Protein AF-A0A7S0Z830-F1 (afdb_monomer_lite)

pLDDT: mean 90.0, std 8.65, range [51.22, 98.0]

Radius of gyration: 14.49 Å; chains: 1; bounding box: 40×29×32 Å

InterPro domains:
  IPR027450 Alpha-ketoglutarate-dependent dioxygenase AlkB-like [PF13532] (8-99)
  IPR032854 Alkylated DNA repair protein alkB homologue 3 [PTHR31212] (1-102)
  IPR037151 Alpha-ketoglutarate-dependent dioxygenase AlkB-like superfamily [G3DSA:2.60.120.590] (1-111)

Foldseek 3Di:
DPDDDDDDPQDPVNVVVQVVVCVVPVDHDDDDDDDDDDDPVDKFDWDADDDPPDPDFSKDKDFDADDWDKKWKDWPPDDPDGPDIDTHDHGDIDIDHDQQRPPPTHITIMD

Structure (mmCIF, N/CA/C/O backbone):
data_AF-A0A7S0Z830-F1
#
_entry.id   AF-A0A7S0Z830-F1
#
loop_
_atom_site.group_PDB
_atom_site.id
_atom_site.type_symbol
_atom_site.label_atom_id
_atom_site.label_alt_id
_atom_site.label_comp_id
_atom_site.label_asym_id
_atom_site.label_entity_id
_atom_site.label_seq_id
_atom_site.pdbx_PDB_ins_code
_atom_site.Cartn_x
_atom_site.Cartn_y
_atom_site.Cartn_z
_atom_site.occupancy
_atom_site.B_iso_or_equiv
_atom_site.auth_seq_id
_atom_site.auth_comp_id
_atom_site.auth_asym_id
_atom_site.auth_atom_id
_atom_site.pdbx_PDB_model_num
ATOM 1 N N . SER A 1 1 ? 0.025 11.847 -9.127 1.00 51.22 1 SER A N 1
ATOM 2 C CA . SER A 1 1 ? -0.937 12.102 -10.223 1.00 51.22 1 SER A CA 1
ATOM 3 C C . SER A 1 1 ? -2.132 12.834 -9.630 1.00 51.22 1 SER A C 1
ATOM 5 O O . SER A 1 1 ? -2.807 12.253 -8.800 1.00 51.22 1 SER A O 1
ATOM 7 N N . GLY A 1 2 ? -2.360 14.114 -9.953 1.00 58.12 2 GLY A N 1
ATOM 8 C CA . GLY A 1 2 ? -3.425 14.950 -9.357 1.00 58.12 2 GLY A CA 1
ATOM 9 C C . GLY A 1 2 ? -4.827 14.673 -9.913 1.00 58.12 2 GLY A C 1
ATOM 10 O O . GLY A 1 2 ? -5.576 15.603 -10.203 1.00 58.12 2 GLY A O 1
ATOM 11 N N . LYS A 1 3 ? -5.153 13.401 -10.159 1.00 68.50 3 LYS A N 1
ATOM 12 C CA . LYS A 1 3 ? -6.423 12.995 -10.764 1.00 68.50 3 LYS A CA 1
ATOM 13 C C . LYS A 1 3 ? -7.491 12.948 -9.673 1.00 68.50 3 LYS A C 1
ATOM 15 O O . LYS A 1 3 ? -7.443 12.090 -8.801 1.00 68.50 3 LYS A O 1
ATOM 20 N N . ILE A 1 4 ? -8.450 13.867 -9.729 1.00 75.12 4 ILE A N 1
ATOM 21 C CA . ILE A 1 4 ? -9.622 13.840 -8.850 1.00 75.12 4 ILE A CA 1
ATOM 22 C C . ILE A 1 4 ? -10.636 12.887 -9.480 1.00 75.12 4 ILE A C 1
ATOM 24 O O . ILE A 1 4 ? -11.159 13.161 -10.562 1.00 75.12 4 ILE A O 1
ATOM 28 N N . MET A 1 5 ? -10.885 11.757 -8.823 1.00 82.81 5 MET A N 1
ATOM 29 C CA . MET A 1 5 ? -11.928 10.815 -9.224 1.00 82.81 5 MET A CA 1
ATOM 30 C C . MET A 1 5 ? -13.181 11.060 -8.386 1.00 82.81 5 MET A C 1
ATOM 32 O O . MET A 1 5 ? -13.091 11.260 -7.178 1.00 82.81 5 MET A O 1
ATOM 36 N N . GLN A 1 6 ? -14.347 11.061 -9.032 1.00 88.06 6 GLN A N 1
ATOM 37 C CA . GLN A 1 6 ? -15.620 11.092 -8.317 1.00 88.06 6 GLN A CA 1
ATOM 38 C C . GLN A 1 6 ? -15.858 9.710 -7.697 1.00 88.06 6 GLN A C 1
ATOM 40 O O . GLN A 1 6 ? -15.880 8.729 -8.447 1.00 88.06 6 GLN A O 1
ATOM 45 N N . PRO A 1 7 ? -16.009 9.601 -6.365 1.00 88.88 7 PRO A N 1
ATOM 46 C CA . PRO A 1 7 ? -16.271 8.320 -5.734 1.00 88.88 7 PRO A CA 1
ATOM 47 C C . PRO A 1 7 ? -17.639 7.795 -6.174 1.00 88.88 7 PRO A C 1
ATOM 49 O O . PRO A 1 7 ? -18.613 8.542 -6.284 1.00 88.88 7 PRO A O 1
ATOM 52 N N . VAL A 1 8 ? -17.707 6.490 -6.411 1.00 93.69 8 VAL A N 1
ATOM 53 C CA . VAL A 1 8 ? -18.954 5.765 -6.668 1.00 93.69 8 VAL A CA 1
ATOM 54 C C . VAL A 1 8 ? -19.262 4.856 -5.477 1.00 93.69 8 VAL A C 1
ATOM 56 O O . VAL A 1 8 ? -18.341 4.511 -4.733 1.00 93.69 8 VAL A O 1
ATOM 59 N N . PRO A 1 9 ? -20.528 4.448 -5.269 1.00 95.38 9 PRO A N 1
ATOM 60 C CA . PRO A 1 9 ? -20.856 3.476 -4.234 1.00 95.38 9 PRO A CA 1
ATOM 61 C C . PRO A 1 9 ? -20.027 2.194 -4.377 1.00 95.38 9 PRO A C 1
ATOM 63 O O . PRO A 1 9 ? -19.850 1.687 -5.488 1.00 95.38 9 PRO A O 1
ATOM 66 N N . ILE A 1 10 ? -19.552 1.659 -3.249 1.00 95.19 10 ILE A N 1
ATOM 67 C CA . ILE A 1 10 ? -18.851 0.372 -3.206 1.00 95.19 10 ILE A CA 1
ATOM 68 C C . ILE A 1 10 ? -19.773 -0.703 -3.794 1.00 95.19 10 ILE A C 1
ATOM 70 O O . ILE A 1 10 ? -20.909 -0.882 -3.352 1.00 95.19 10 ILE A O 1
ATOM 74 N N . THR A 1 11 ? -19.289 -1.403 -4.820 1.00 96.62 11 THR A N 1
ATOM 75 C CA . THR A 1 11 ? -20.055 -2.469 -5.476 1.00 96.62 11 THR A CA 1
ATOM 76 C C . THR A 1 11 ? -20.161 -3.701 -4.570 1.00 96.62 11 THR A C 1
ATOM 78 O O . THR A 1 11 ? -19.292 -3.897 -3.720 1.00 96.62 11 THR A O 1
ATOM 81 N N . PRO A 1 12 ? -21.156 -4.588 -4.764 1.00 98.00 12 PRO A N 1
ATOM 82 C CA . PRO A 1 12 ? -21.306 -5.783 -3.929 1.00 98.00 12 PRO A CA 1
ATOM 83 C C . PRO A 1 12 ? -20.069 -6.691 -3.887 1.00 98.00 12 PRO A C 1
ATOM 85 O O . PRO A 1 12 ? -19.781 -7.279 -2.853 1.00 98.00 12 PRO A O 1
ATOM 88 N N . VAL A 1 13 ? -19.312 -6.784 -4.988 1.00 96.88 13 VAL A N 1
ATOM 89 C CA . VAL A 1 13 ? -18.091 -7.608 -5.050 1.00 96.88 13 VAL A CA 1
ATOM 90 C C . VAL A 1 13 ? -16.975 -7.000 -4.202 1.00 96.88 13 VAL A C 1
ATOM 92 O O . VAL A 1 13 ? -16.337 -7.707 -3.431 1.00 96.88 13 VAL A O 1
ATOM 95 N N . VAL A 1 14 ? -16.771 -5.683 -4.295 1.00 96.94 14 VAL A N 1
ATOM 96 C CA . VAL A 1 14 ? -15.777 -4.982 -3.466 1.00 96.94 14 VAL A CA 1
ATOM 97 C C . VAL A 1 14 ? -16.197 -5.004 -1.994 1.00 96.94 14 VAL A C 1
ATOM 99 O O . VAL A 1 14 ? -15.349 -5.193 -1.130 1.00 96.94 14 VAL A O 1
ATOM 102 N N . ALA A 1 15 ? -17.497 -4.877 -1.705 1.00 97.75 15 ALA A N 1
ATOM 103 C CA . ALA A 1 15 ? -18.026 -5.001 -0.349 1.00 97.75 15 ALA A CA 1
ATOM 104 C C . ALA A 1 15 ? -17.757 -6.390 0.246 1.00 97.75 15 ALA A C 1
ATOM 106 O O . ALA A 1 15 ? -17.336 -6.471 1.388 1.00 97.75 15 ALA A O 1
ATOM 107 N N . ALA A 1 16 ? -17.917 -7.467 -0.529 1.00 97.81 16 ALA A N 1
ATOM 108 C CA . ALA A 1 16 ? -17.628 -8.817 -0.048 1.00 97.81 16 ALA A CA 1
ATOM 109 C C . ALA A 1 16 ? -16.146 -9.007 0.326 1.00 97.81 16 ALA A C 1
ATOM 111 O O . ALA A 1 16 ? -15.849 -9.619 1.347 1.00 97.81 16 ALA A O 1
ATOM 112 N N . VAL A 1 17 ? -15.222 -8.457 -0.474 1.00 97.69 17 VAL A N 1
ATOM 113 C CA . VAL A 1 17 ? -13.787 -8.470 -0.142 1.00 97.69 17 VAL A CA 1
ATOM 114 C C . VAL A 1 17 ? -13.521 -7.627 1.101 1.00 97.69 17 VAL A C 1
ATOM 116 O O . VAL A 1 17 ? -12.864 -8.103 2.018 1.00 97.69 17 VAL A O 1
ATOM 119 N N . ARG A 1 18 ? -14.068 -6.405 1.160 1.00 97.62 18 ARG A N 1
ATOM 120 C CA . ARG A 1 18 ? -13.957 -5.528 2.330 1.00 97.62 18 ARG A CA 1
ATOM 121 C C . ARG A 1 18 ? -14.404 -6.253 3.596 1.00 97.62 18 ARG A C 1
ATOM 123 O O . ARG A 1 18 ? -13.621 -6.337 4.526 1.00 97.62 18 ARG A O 1
ATOM 130 N N . ASP A 1 19 ? -15.621 -6.786 3.614 1.00 97.75 19 ASP A N 1
ATOM 131 C CA . ASP A 1 19 ? -16.221 -7.394 4.805 1.00 97.75 19 ASP A CA 1
ATOM 132 C C . ASP A 1 19 ? -15.405 -8.608 5.287 1.00 97.75 19 ASP A C 1
ATOM 134 O O . ASP A 1 19 ? -15.219 -8.784 6.489 1.00 97.75 19 ASP A O 1
ATOM 138 N N . ALA A 1 20 ? -14.842 -9.398 4.363 1.00 97.56 20 ALA A N 1
ATOM 139 C CA . ALA A 1 20 ? -13.927 -10.487 4.706 1.00 97.56 20 ALA A CA 1
ATOM 140 C C . ALA A 1 20 ? -12.615 -9.983 5.336 1.00 97.56 20 ALA A C 1
ATOM 142 O O . ALA A 1 20 ? -12.093 -10.604 6.264 1.00 97.56 20 ALA A O 1
ATOM 143 N N . LEU A 1 21 ? -12.086 -8.850 4.861 1.00 97.31 21 LEU A N 1
ATOM 144 C CA . LEU A 1 21 ? -10.928 -8.213 5.484 1.00 97.31 21 LEU A CA 1
ATOM 145 C C . LEU A 1 21 ? -11.282 -7.702 6.880 1.00 97.31 21 LEU A C 1
ATOM 147 O O . LEU A 1 21 ? -10.539 -8.021 7.802 1.00 97.31 21 LEU A O 1
ATOM 151 N N . GLU A 1 22 ? -12.420 -7.017 7.052 1.00 96.69 22 GLU A N 1
ATOM 152 C CA . GLU A 1 22 ? -12.863 -6.521 8.366 1.00 96.69 22 GLU A CA 1
ATOM 153 C C . GLU A 1 22 ? -13.021 -7.662 9.381 1.00 96.69 22 GLU A C 1
ATOM 155 O O . GLU A 1 22 ? -12.591 -7.537 10.526 1.00 96.69 22 GLU A O 1
ATOM 160 N N . GLU A 1 23 ? -13.573 -8.806 8.964 1.00 97.31 23 GLU A N 1
ATOM 161 C CA . GLU A 1 23 ? -13.677 -9.998 9.814 1.00 97.31 23 GLU A CA 1
ATOM 162 C C . GLU A 1 23 ? -12.297 -10.555 10.206 1.00 97.31 23 GLU A C 1
ATOM 164 O O . GLU A 1 23 ? -12.096 -10.979 11.345 1.00 97.31 23 GLU A O 1
ATOM 169 N N . SER A 1 24 ? -11.337 -10.546 9.277 1.00 95.50 24 SER A N 1
ATOM 170 C CA . SER A 1 24 ? -10.005 -11.121 9.495 1.00 95.50 24 SER A CA 1
ATOM 171 C C . SER A 1 24 ? -9.047 -10.223 10.285 1.00 95.50 24 SER A C 1
ATOM 173 O O . SER A 1 24 ? -8.207 -10.736 11.028 1.00 95.50 24 SER A O 1
ATOM 175 N N . THR A 1 25 ? -9.151 -8.901 10.130 1.00 94.12 25 THR A N 1
ATOM 176 C CA . THR A 1 25 ? -8.229 -7.926 10.732 1.00 94.12 25 THR A CA 1
ATOM 177 C C . THR A 1 25 ? -8.831 -7.218 11.940 1.00 94.12 25 THR A C 1
ATOM 179 O O . THR A 1 25 ? -8.085 -6.744 12.794 1.00 94.12 25 THR A O 1
ATOM 182 N N . GLY A 1 26 ? -10.163 -7.143 12.028 1.00 94.31 26 GLY A N 1
ATOM 183 C CA . GLY A 1 26 ? -10.875 -6.298 12.986 1.00 94.31 26 GLY A CA 1
ATOM 184 C C . GLY A 1 26 ? -10.903 -4.812 12.610 1.00 94.31 26 GLY A C 1
ATOM 185 O O . GLY A 1 26 ? -11.485 -4.019 13.350 1.00 94.31 26 GLY A O 1
ATOM 186 N N . GLU A 1 27 ? -10.304 -4.434 11.478 1.00 92.50 27 GLU A N 1
ATOM 187 C CA . GLU A 1 27 ? -10.252 -3.055 10.987 1.00 92.50 27 GLU A CA 1
ATOM 188 C C . GLU A 1 27 ? -11.396 -2.773 10.019 1.00 92.50 27 GLU A C 1
ATOM 190 O O . GLU A 1 27 ? -11.762 -3.622 9.213 1.00 92.50 27 GLU A O 1
ATOM 195 N N . ARG A 1 28 ? -11.945 -1.558 10.063 1.00 92.62 28 ARG A N 1
ATOM 196 C CA . ARG A 1 28 ? -13.023 -1.131 9.162 1.00 92.62 28 ARG A CA 1
ATOM 197 C C . ARG A 1 28 ? -12.462 -0.324 7.994 1.00 92.62 28 ARG A C 1
ATOM 199 O O . ARG A 1 28 ? -11.710 0.619 8.226 1.00 92.62 28 ARG A O 1
ATOM 206 N N . PHE A 1 29 ? -12.922 -0.592 6.771 1.00 93.00 29 PHE A N 1
ATOM 207 C CA . PHE A 1 29 ? -12.507 0.160 5.579 1.00 93.00 29 PHE A CA 1
ATOM 208 C C . PHE A 1 29 ? -13.696 0.885 4.932 1.00 93.00 29 PHE A C 1
ATOM 210 O O . PHE A 1 29 ? -14.728 0.297 4.613 1.00 93.00 29 PHE A O 1
ATOM 217 N N 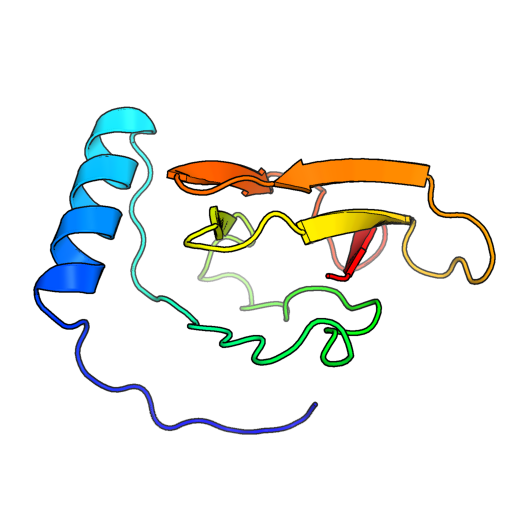. ASP A 1 30 ? -13.573 2.190 4.708 1.00 91.19 30 ASP A N 1
ATOM 218 C CA . ASP A 1 30 ? -14.661 3.029 4.176 1.00 91.19 30 ASP A CA 1
ATOM 219 C C . ASP A 1 30 ? -14.514 3.391 2.692 1.00 91.19 30 ASP A C 1
ATOM 221 O O . ASP A 1 30 ? -15.475 3.853 2.068 1.00 91.19 30 ASP A O 1
ATOM 225 N N . CYS A 1 31 ? -13.344 3.140 2.111 1.00 91.38 31 CYS A N 1
ATOM 226 C CA . CYS A 1 31 ? -13.035 3.437 0.726 1.00 91.38 31 CYS A CA 1
ATOM 227 C C . CYS A 1 31 ? -12.153 2.350 0.102 1.00 91.38 31 CYS A C 1
ATOM 229 O O . CYS A 1 31 ? -11.542 1.528 0.779 1.00 91.38 31 CYS A O 1
ATOM 231 N N . CYS A 1 32 ? -12.130 2.325 -1.228 1.00 94.12 32 CYS A N 1
ATOM 232 C CA . CYS A 1 32 ? -11.295 1.425 -2.007 1.00 94.12 32 CYS A CA 1
ATOM 233 C C . CYS A 1 32 ? -10.887 2.131 -3.301 1.00 94.12 32 CYS A C 1
ATOM 235 O O . CYS A 1 32 ? -11.734 2.692 -4.004 1.00 94.12 32 CYS A O 1
ATOM 237 N N . LEU A 1 33 ? -9.593 2.087 -3.618 1.00 93.31 33 LEU A N 1
ATOM 238 C CA . LEU A 1 33 ? -9.056 2.500 -4.907 1.00 93.31 33 LEU A CA 1
ATOM 239 C C . LEU A 1 33 ? -8.684 1.251 -5.707 1.00 93.31 33 LEU A C 1
ATOM 241 O O . LEU A 1 33 ? -7.856 0.455 -5.277 1.00 93.31 33 LEU A O 1
ATOM 245 N N . LEU A 1 34 ? -9.277 1.097 -6.890 1.00 93.25 34 LEU A N 1
ATOM 246 C CA . LEU A 1 34 ? -8.962 -0.008 -7.792 1.00 93.25 34 LEU A CA 1
ATOM 247 C C . LEU A 1 34 ? -7.919 0.436 -8.817 1.00 93.25 34 LEU A C 1
ATOM 249 O O . LEU A 1 34 ? -8.183 1.318 -9.637 1.00 93.25 34 LEU A O 1
ATOM 253 N N . ASN A 1 35 ? -6.755 -0.211 -8.791 1.00 93.25 35 ASN A N 1
ATOM 254 C CA . ASN A 1 35 ? -5.712 -0.043 -9.795 1.00 93.25 35 ASN A CA 1
ATOM 255 C C . ASN A 1 35 ? -5.712 -1.255 -10.732 1.00 93.25 35 ASN A C 1
ATOM 257 O O . ASN A 1 35 ? -5.420 -2.370 -10.311 1.00 93.25 35 ASN A O 1
ATOM 261 N N . LEU A 1 36 ? -6.048 -1.031 -12.005 1.00 92.88 36 LEU A N 1
ATOM 262 C CA . LEU A 1 36 ? -5.933 -2.047 -13.049 1.00 92.88 36 LEU A CA 1
ATOM 263 C C . LEU A 1 36 ? -4.614 -1.849 -13.796 1.00 92.88 36 LEU A C 1
ATOM 265 O O . LEU A 1 36 ? -4.473 -0.916 -14.590 1.00 92.88 36 LEU A O 1
ATOM 269 N N . TYR A 1 37 ? -3.674 -2.752 -13.555 1.00 91.44 37 TYR A N 1
ATOM 270 C CA . TYR A 1 37 ? -2.482 -2.912 -14.378 1.00 91.44 37 TYR A CA 1
ATOM 271 C C . TYR A 1 37 ? -2.845 -3.896 -15.485 1.00 91.44 37 TYR A C 1
ATOM 273 O O . TYR A 1 37 ? -3.231 -5.023 -15.189 1.00 91.44 37 TYR A O 1
ATOM 281 N N . GLY A 1 38 ? -2.822 -3.437 -16.738 1.00 86.94 38 GLY A N 1
ATOM 282 C CA . GLY A 1 38 ? -3.074 -4.295 -17.895 1.00 86.94 38 GLY A CA 1
ATOM 283 C C . GLY A 1 38 ? -1.900 -5.248 -18.112 1.00 86.94 38 GLY A C 1
ATOM 284 O O . GLY A 1 38 ? -1.596 -6.090 -17.271 1.00 86.94 38 GLY A O 1
ATOM 285 N N . ASP A 1 39 ? -1.200 -5.080 -19.226 1.00 80.69 39 ASP A N 1
ATOM 286 C CA . ASP A 1 39 ? 0.001 -5.863 -19.508 1.00 80.69 39 ASP A CA 1
ATOM 287 C C . ASP A 1 39 ? 1.156 -5.473 -18.558 1.00 80.69 39 ASP A C 1
ATOM 289 O O . ASP A 1 39 ? 1.124 -4.424 -17.905 1.00 80.69 39 ASP A O 1
ATOM 293 N N . GLY A 1 40 ? 2.204 -6.301 -18.495 1.00 71.00 40 GLY A N 1
ATOM 294 C CA . GLY A 1 40 ? 3.344 -6.138 -17.576 1.00 71.00 40 GLY A CA 1
ATOM 295 C C . GLY A 1 40 ? 4.176 -4.853 -17.733 1.00 71.00 40 GLY A C 1
ATOM 296 O O . GLY A 1 40 ? 5.073 -4.618 -16.930 1.00 71.00 40 GLY A O 1
ATOM 297 N N . ASP A 1 41 ? 3.872 -4.013 -18.724 1.00 77.69 41 ASP A N 1
ATOM 298 C CA . ASP A 1 41 ? 4.551 -2.735 -18.976 1.00 77.69 41 ASP A CA 1
ATOM 299 C C . ASP A 1 41 ? 3.891 -1.541 -18.255 1.00 77.69 41 ASP A C 1
ATOM 301 O O . ASP A 1 41 ? 4.374 -0.406 -18.345 1.00 77.69 41 ASP A O 1
ATOM 305 N N . VAL A 1 42 ? 2.775 -1.762 -17.547 1.00 82.00 42 VAL A N 1
ATOM 306 C CA . VAL A 1 42 ? 2.087 -0.726 -16.764 1.00 82.00 42 VAL A CA 1
ATOM 307 C C . VAL A 1 42 ? 2.415 -0.891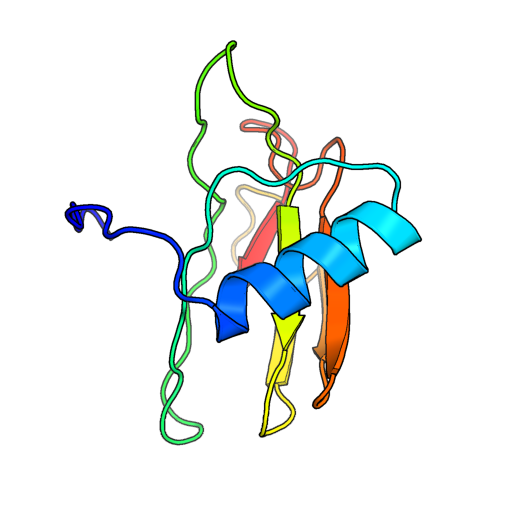 -15.284 1.00 82.00 42 VAL A C 1
ATOM 309 O O . VAL A 1 42 ? 2.125 -1.918 -14.682 1.00 82.00 42 VAL A O 1
ATOM 312 N N . ALA A 1 43 ? 2.964 0.167 -14.696 1.00 86.12 43 ALA A N 1
ATOM 313 C CA . ALA A 1 43 ? 3.454 0.208 -13.324 1.00 86.12 43 ALA A CA 1
ATOM 314 C C . ALA A 1 43 ? 3.011 1.501 -12.629 1.00 86.12 43 ALA A C 1
ATOM 316 O O . ALA A 1 43 ? 2.791 2.533 -13.284 1.00 86.12 43 ALA A O 1
ATOM 317 N N . CYS A 1 44 ? 2.917 1.473 -11.300 1.00 91.25 44 CYS A N 1
ATOM 318 C CA . CYS A 1 44 ? 2.764 2.698 -10.516 1.00 91.25 44 CYS A CA 1
ATOM 319 C C . CYS A 1 44 ? 4.136 3.079 -9.977 1.00 91.25 44 CYS A C 1
ATOM 321 O O . CYS A 1 44 ? 4.750 2.297 -9.266 1.00 91.25 44 CYS A O 1
ATOM 323 N N . LYS A 1 45 ? 4.626 4.276 -10.316 1.00 91.62 45 LYS A N 1
ATOM 324 C CA . LYS A 1 45 ? 5.934 4.756 -9.847 1.00 91.62 45 LYS A CA 1
ATOM 325 C C . LYS A 1 45 ? 5.958 4.872 -8.322 1.00 91.62 45 LYS A C 1
ATOM 327 O O . LYS A 1 45 ? 4.907 5.019 -7.708 1.00 91.62 45 LYS A O 1
ATOM 332 N N . TYR A 1 46 ? 7.163 4.895 -7.749 1.00 93.19 46 TYR A N 1
ATOM 333 C CA . TYR A 1 46 ? 7.361 5.225 -6.338 1.00 93.19 46 TYR A CA 1
ATOM 334 C C . TYR A 1 46 ? 6.556 6.465 -5.943 1.00 93.19 46 TYR A C 1
ATOM 336 O O . TYR A 1 46 ? 6.640 7.511 -6.595 1.00 93.19 46 TYR A O 1
ATOM 344 N N . HIS A 1 47 ? 5.728 6.288 -4.921 1.00 92.50 47 HIS A N 1
ATOM 345 C CA . HIS A 1 47 ? 4.865 7.305 -4.343 1.00 92.50 47 HIS A CA 1
ATOM 346 C C . HIS A 1 47 ? 4.526 6.928 -2.904 1.00 92.50 47 HIS A C 1
ATOM 348 O O . HIS A 1 47 ? 4.750 5.799 -2.480 1.00 92.50 47 HIS A O 1
ATOM 354 N N . GLN A 1 48 ? 3.955 7.872 -2.174 1.00 91.44 48 GLN A N 1
ATOM 355 C CA . GLN A 1 48 ? 3.309 7.621 -0.896 1.00 91.44 48 GLN A CA 1
ATOM 356 C C . GLN A 1 48 ? 1.809 7.864 -1.061 1.00 91.44 48 GLN A C 1
ATOM 358 O O . GLN A 1 48 ? 1.414 8.731 -1.856 1.00 91.44 48 GLN A O 1
ATOM 363 N N . ASP A 1 49 ? 0.988 7.118 -0.322 1.00 90.62 49 ASP A N 1
ATOM 364 C CA . ASP A 1 49 ? -0.440 7.414 -0.249 1.00 90.62 49 ASP A CA 1
ATOM 365 C C . ASP A 1 49 ? -0.639 8.834 0.310 1.00 90.62 49 ASP A C 1
ATOM 367 O O . ASP A 1 49 ? 0.153 9.303 1.136 1.00 90.62 49 ASP A O 1
ATOM 371 N N . PRO A 1 50 ? -1.653 9.574 -0.168 1.00 84.94 50 PRO A N 1
ATOM 372 C CA . PRO A 1 50 ? -1.874 10.938 0.280 1.00 84.94 50 PRO A CA 1
ATOM 373 C C . PRO A 1 50 ? -2.211 10.982 1.774 1.00 84.94 50 PRO A C 1
ATOM 375 O O . PRO A 1 50 ? -2.941 10.140 2.288 1.00 84.94 50 PRO A O 1
ATOM 378 N N . ASP A 1 51 ? -1.747 12.029 2.457 1.00 82.12 51 ASP A N 1
ATOM 379 C CA . ASP A 1 51 ? -2.234 12.341 3.798 1.00 82.12 51 ASP A CA 1
ATOM 380 C C . ASP A 1 51 ? -3.729 12.689 3.719 1.00 82.12 51 ASP A C 1
ATOM 382 O O . ASP A 1 51 ? -4.142 13.627 3.026 1.00 82.12 51 ASP A O 1
ATOM 386 N N . HIS A 1 52 ? -4.547 11.916 4.429 1.00 79.44 52 HIS A N 1
ATOM 387 C CA . HIS A 1 52 ? -5.987 12.127 4.527 1.00 79.44 52 HIS A CA 1
ATOM 388 C C . HIS A 1 52 ? -6.360 13.111 5.654 1.00 79.44 52 HIS A C 1
ATOM 390 O O . HIS A 1 52 ? -7.535 13.417 5.871 1.00 79.44 52 HIS A O 1
ATOM 396 N N . GLY A 1 53 ? -5.371 13.679 6.343 1.00 82.75 53 GLY A N 1
ATOM 397 C CA . GLY A 1 53 ? -5.549 14.569 7.477 1.00 82.75 53 GLY A CA 1
ATOM 398 C C . GLY A 1 53 ? -5.903 13.809 8.754 1.00 82.75 53 GLY A C 1
ATOM 399 O O . GLY A 1 53 ? -5.886 12.589 8.829 1.00 82.75 53 GLY A O 1
ATOM 400 N N . ARG A 1 54 ? -6.272 14.546 9.805 1.00 80.25 54 ARG A N 1
ATOM 401 C CA . ARG A 1 54 ? -6.402 13.989 11.168 1.00 80.25 54 ARG A CA 1
ATOM 402 C C . ARG A 1 54 ? -7.629 13.104 11.410 1.00 80.25 54 ARG A C 1
ATOM 404 O O . ARG A 1 54 ? -7.787 12.603 12.517 1.00 80.25 54 ARG A O 1
ATOM 411 N N . LEU A 1 55 ? -8.541 13.012 10.445 1.00 81.88 55 LEU A N 1
ATOM 412 C CA . LEU A 1 55 ? -9.821 12.317 10.614 1.00 81.88 55 LEU A CA 1
ATOM 413 C C . LEU A 1 55 ? -9.789 10.867 10.135 1.00 81.88 55 LEU A C 1
ATOM 415 O O . LEU A 1 55 ? -10.704 10.120 10.467 1.00 81.88 55 LEU A O 1
ATOM 419 N N . TRP A 1 56 ? -8.766 10.485 9.373 1.00 82.31 56 TRP A N 1
ATOM 420 C CA . TRP A 1 56 ? -8.683 9.179 8.735 1.00 82.31 56 TRP A CA 1
ATOM 421 C C . TRP A 1 56 ? -7.356 8.521 9.087 1.00 82.31 56 TRP A C 1
ATOM 423 O O . TRP A 1 56 ? -6.339 9.201 9.236 1.00 82.31 56 TRP A O 1
ATOM 433 N N . ALA A 1 57 ? -7.380 7.200 9.234 1.00 85.56 57 ALA A N 1
ATOM 434 C CA . ALA A 1 57 ? -6.161 6.424 9.381 1.00 85.56 57 ALA A CA 1
ATOM 435 C C . ALA A 1 57 ? -5.366 6.433 8.067 1.00 85.56 57 ALA A C 1
ATOM 437 O O . ALA A 1 57 ? -5.934 6.524 6.979 1.00 85.56 57 ALA A O 1
ATOM 438 N N . THR A 1 58 ? -4.046 6.330 8.184 1.00 87.06 58 THR A N 1
ATOM 439 C CA . THR A 1 58 ? -3.120 6.178 7.050 1.00 87.06 58 THR A CA 1
ATOM 440 C C . THR A 1 58 ? -2.820 4.715 6.729 1.00 87.06 58 THR A C 1
ATOM 442 O O . THR A 1 58 ? -2.072 4.429 5.792 1.00 87.06 58 THR A O 1
ATOM 445 N N . ASP A 1 59 ? -3.369 3.802 7.531 1.00 90.56 59 ASP A N 1
ATOM 446 C CA . ASP A 1 59 ? -3.226 2.366 7.359 1.00 90.56 59 ASP A CA 1
ATOM 447 C C . ASP A 1 59 ? -4.074 1.909 6.170 1.00 90.56 59 ASP A C 1
ATOM 449 O O . ASP A 1 59 ? -5.212 2.343 5.978 1.00 90.56 59 ASP A O 1
ATOM 453 N N . SER A 1 60 ? -3.509 1.025 5.358 1.00 93.62 60 SER A N 1
ATOM 454 C CA . SER A 1 60 ? -4.153 0.488 4.168 1.00 93.62 60 SER A CA 1
ATOM 455 C C . SER A 1 60 ? -3.867 -1.002 4.032 1.00 93.62 60 SER A C 1
ATOM 457 O O . SER A 1 60 ? -2.914 -1.546 4.593 1.00 93.62 60 SER A O 1
ATOM 459 N N . ILE A 1 61 ? -4.725 -1.695 3.288 1.00 96.31 61 ILE A N 1
ATOM 460 C CA . ILE A 1 61 ? -4.511 -3.091 2.928 1.00 96.31 61 ILE A CA 1
ATOM 461 C C . ILE A 1 61 ? -4.592 -3.232 1.415 1.00 96.31 61 ILE A C 1
ATOM 463 O O . ILE A 1 61 ? -5.571 -2.839 0.778 1.00 96.31 61 ILE A O 1
ATOM 467 N N . ILE A 1 62 ? -3.525 -3.764 0.834 1.00 96.75 62 ILE A N 1
ATOM 468 C CA . ILE A 1 62 ? -3.408 -3.964 -0.605 1.00 96.75 62 ILE A CA 1
ATOM 469 C C . ILE A 1 62 ? -3.837 -5.388 -0.911 1.00 96.75 62 ILE A C 1
ATOM 471 O O . ILE A 1 62 ? -3.181 -6.332 -0.477 1.00 96.75 62 ILE A O 1
ATOM 475 N N . VAL A 1 63 ? -4.922 -5.541 -1.665 1.00 97.94 63 VAL A N 1
ATOM 476 C CA . VAL A 1 63 ? -5.398 -6.840 -2.153 1.00 97.94 63 VAL A CA 1
ATOM 477 C C . VAL A 1 63 ? -4.959 -7.010 -3.599 1.00 97.94 63 VAL A C 1
ATOM 479 O O . VAL A 1 63 ? -5.282 -6.176 -4.448 1.00 97.94 63 VAL A O 1
ATOM 482 N N . SER A 1 64 ? -4.237 -8.089 -3.883 1.00 97.12 64 SER A N 1
ATOM 483 C CA . SER A 1 64 ? -3.770 -8.410 -5.234 1.00 97.12 64 SER A CA 1
ATOM 484 C C . SER A 1 64 ? -4.657 -9.470 -5.872 1.00 97.12 64 SER A C 1
ATOM 486 O O . SER A 1 64 ? -4.995 -10.469 -5.245 1.00 97.12 64 SER A O 1
ATOM 488 N N . ILE A 1 65 ? -5.064 -9.242 -7.121 1.00 96.12 65 ILE A N 1
ATOM 489 C CA . ILE A 1 65 ? -5.928 -10.150 -7.883 1.00 96.12 65 ILE A CA 1
ATOM 490 C C . ILE A 1 65 ? -5.330 -10.317 -9.279 1.00 96.12 65 ILE A C 1
ATOM 492 O O . ILE A 1 65 ? -5.059 -9.328 -9.965 1.00 96.12 65 ILE A O 1
ATOM 496 N N . GLY A 1 66 ? -5.160 -11.561 -9.716 1.00 94.62 66 GLY A N 1
ATOM 497 C CA . GLY A 1 66 ? -4.631 -11.912 -11.028 1.00 94.62 66 GLY A CA 1
ATOM 498 C C . GLY A 1 66 ? -3.117 -12.127 -11.053 1.00 94.62 6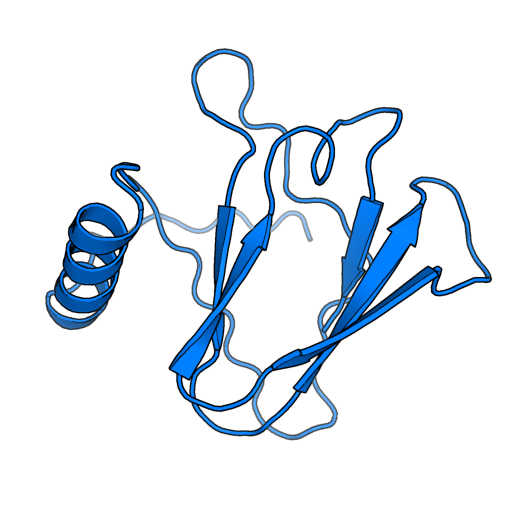6 GLY A C 1
ATOM 499 O O . GLY A 1 66 ? -2.562 -12.898 -10.276 1.00 94.62 66 GLY A O 1
ATOM 500 N N . GLU A 1 67 ? -2.448 -11.530 -12.038 1.00 94.38 67 GLU A N 1
ATOM 501 C CA . GLU A 1 67 ? -1.042 -11.817 -12.319 1.00 94.38 67 GLU A CA 1
ATOM 502 C C . GLU A 1 67 ? -0.117 -11.355 -11.183 1.00 94.38 67 GLU A C 1
ATOM 504 O O . GLU A 1 67 ? -0.250 -10.245 -10.671 1.00 94.38 67 GLU A O 1
ATOM 509 N N . THR A 1 68 ? 0.866 -12.187 -10.826 1.00 95.31 68 THR A N 1
ATOM 510 C CA . THR A 1 68 ? 1.852 -11.857 -9.794 1.00 95.31 68 THR A CA 1
ATOM 511 C C . THR A 1 68 ? 2.621 -10.584 -10.147 1.00 95.31 68 THR A C 1
ATOM 513 O O . THR A 1 68 ? 3.144 -10.434 -11.257 1.00 95.31 68 THR A O 1
ATOM 516 N N . ARG A 1 69 ? 2.755 -9.678 -9.176 1.00 94.12 69 ARG A N 1
ATOM 517 C CA . ARG A 1 69 ? 3.517 -8.428 -9.314 1.00 94.12 69 ARG A CA 1
ATOM 518 C C . ARG A 1 69 ? 4.555 -8.296 -8.208 1.00 94.12 69 ARG A C 1
ATOM 520 O O . ARG A 1 69 ? 4.485 -8.964 -7.176 1.00 94.12 69 ARG A O 1
ATOM 527 N N . ARG A 1 70 ? 5.557 -7.452 -8.442 1.00 94.06 70 ARG A N 1
ATOM 528 C CA . ARG A 1 70 ? 6.517 -7.048 -7.412 1.00 94.06 70 ARG A CA 1
ATOM 529 C C . ARG A 1 70 ? 5.979 -5.776 -6.770 1.00 94.06 70 ARG A C 1
ATOM 531 O O . ARG A 1 70 ? 5.794 -4.795 -7.468 1.00 94.06 70 ARG A O 1
ATOM 538 N N . PHE A 1 71 ? 5.740 -5.807 -5.467 1.00 95.56 71 PHE A N 1
ATOM 539 C CA . PHE A 1 71 ? 5.423 -4.615 -4.691 1.00 95.56 71 PHE A CA 1
ATOM 540 C C . PHE A 1 71 ? 6.662 -4.223 -3.898 1.00 95.56 71 PHE A C 1
ATOM 542 O O . PHE A 1 71 ? 7.161 -5.017 -3.092 1.00 95.56 71 PHE A O 1
ATOM 549 N N . SER A 1 72 ? 7.196 -3.043 -4.185 1.00 94.75 72 SER A N 1
ATOM 550 C CA . SER A 1 72 ? 8.493 -2.588 -3.686 1.00 94.75 72 SER A CA 1
ATOM 551 C C . SER A 1 72 ? 8.345 -1.346 -2.828 1.00 94.75 72 SER A C 1
ATOM 553 O O . SER A 1 72 ? 7.461 -0.529 -3.059 1.00 94.75 72 SER A O 1
ATOM 555 N N . PHE A 1 73 ? 9.253 -1.193 -1.870 1.00 94.12 73 PHE A N 1
ATOM 556 C CA . PHE A 1 73 ? 9.316 -0.085 -0.930 1.00 94.12 73 PHE A CA 1
ATOM 557 C C . PHE A 1 73 ? 10.724 0.508 -0.905 1.00 94.12 73 PHE A C 1
ATOM 559 O O . PHE A 1 73 ? 11.720 -0.216 -1.014 1.00 94.12 73 PHE A O 1
ATOM 566 N N . ARG A 1 74 ? 10.804 1.820 -0.689 1.00 94.06 74 ARG A N 1
ATOM 567 C CA . ARG A 1 74 ? 12.045 2.537 -0.377 1.00 94.06 74 ARG A CA 1
ATOM 568 C C . ARG A 1 74 ? 11.789 3.627 0.665 1.00 94.06 74 ARG A C 1
ATOM 570 O O . ARG A 1 74 ? 10.676 4.152 0.702 1.00 94.06 74 ARG A O 1
ATOM 577 N N . PRO A 1 75 ? 12.771 4.003 1.499 1.00 92.88 75 PRO A N 1
ATOM 578 C CA . PRO A 1 75 ? 12.592 5.097 2.445 1.00 92.88 75 PRO A CA 1
ATOM 579 C C . PRO A 1 75 ? 12.303 6.412 1.715 1.00 92.88 75 PRO A C 1
ATOM 581 O O . PRO A 1 75 ? 12.891 6.691 0.663 1.00 92.88 75 PRO A O 1
ATOM 584 N N . LEU A 1 76 ? 11.419 7.233 2.281 1.00 90.75 76 LEU A N 1
ATOM 585 C CA . LEU A 1 76 ? 11.062 8.525 1.703 1.00 90.75 76 LEU A CA 1
ATOM 586 C C . LEU A 1 76 ? 12.305 9.414 1.501 1.00 90.75 76 LEU A C 1
ATOM 588 O O . LEU A 1 76 ? 13.147 9.549 2.388 1.00 90.75 76 LEU A O 1
ATOM 592 N N . GLY A 1 77 ? 12.414 10.037 0.325 1.00 87.38 77 GLY A N 1
ATOM 593 C CA . GLY A 1 77 ? 13.527 10.933 -0.016 1.00 87.38 77 GLY A CA 1
ATOM 594 C C . GLY A 1 77 ? 14.787 10.229 -0.531 1.00 87.38 77 GLY A C 1
ATOM 595 O O . GLY A 1 77 ? 15.784 10.899 -0.800 1.00 87.38 77 GLY A O 1
ATOM 596 N N . THR A 1 78 ? 14.748 8.906 -0.706 1.00 86.50 78 THR A N 1
ATOM 597 C CA . THR A 1 78 ? 15.827 8.138 -1.345 1.00 86.50 78 THR A CA 1
ATOM 598 C C . THR A 1 78 ? 15.538 7.912 -2.830 1.00 86.50 78 THR A C 1
ATOM 600 O O . THR A 1 78 ? 14.387 7.771 -3.243 1.00 86.50 78 THR A O 1
ATOM 603 N N . THR A 1 79 ? 16.578 7.908 -3.667 1.00 76.62 79 THR A N 1
ATOM 604 C CA . THR A 1 79 ? 16.436 7.743 -5.126 1.00 76.62 79 THR A CA 1
ATOM 605 C C . THR A 1 79 ? 16.847 6.371 -5.635 1.00 76.62 79 THR A C 1
ATOM 607 O O . THR A 1 79 ? 16.250 5.906 -6.604 1.00 76.62 79 THR A O 1
ATOM 610 N N . ASP A 1 80 ? 17.809 5.719 -4.984 1.00 64.44 80 ASP A N 1
ATOM 611 C CA . ASP A 1 80 ? 18.599 4.663 -5.628 1.00 64.44 80 ASP A CA 1
ATOM 612 C C . ASP A 1 80 ? 18.499 3.276 -4.982 1.00 64.44 80 ASP A C 1
ATOM 614 O O . ASP A 1 80 ? 19.008 2.314 -5.552 1.00 64.44 80 ASP A O 1
ATOM 618 N N . GLU A 1 81 ? 17.822 3.125 -3.842 1.00 63.53 81 GLU A N 1
ATOM 619 C CA . GLU A 1 81 ? 17.799 1.844 -3.128 1.00 63.53 81 GLU A CA 1
ATOM 620 C C . GLU A 1 81 ? 16.373 1.407 -2.787 1.00 63.53 81 GLU A C 1
ATOM 622 O O . GLU A 1 81 ? 15.702 1.976 -1.928 1.00 63.53 81 GLU A O 1
ATOM 627 N N . GLU A 1 82 ? 15.915 0.360 -3.474 1.00 74.25 82 GLU A N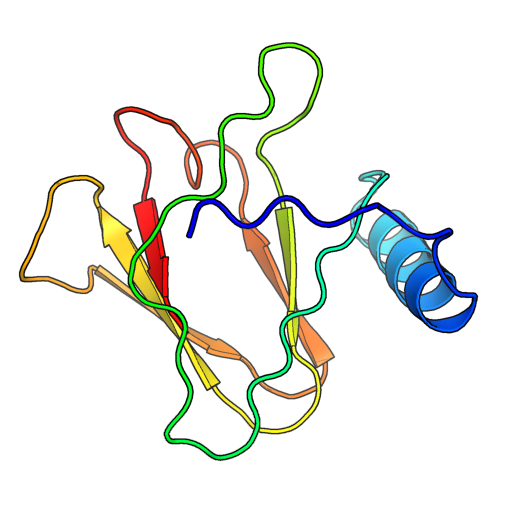 1
ATOM 628 C CA . GLU A 1 82 ? 14.812 -0.466 -2.994 1.00 74.25 82 GLU A CA 1
ATOM 629 C C . GLU A 1 82 ? 15.252 -1.130 -1.685 1.00 74.25 82 GLU A C 1
ATOM 631 O O . GLU A 1 82 ? 16.241 -1.866 -1.659 1.00 74.25 82 GLU A O 1
ATOM 636 N N . SER A 1 83 ? 14.531 -0.875 -0.595 1.00 81.12 83 SER A N 1
ATOM 637 C CA . SER A 1 83 ? 14.886 -1.427 0.714 1.00 81.12 83 SER A CA 1
ATOM 638 C C . SER A 1 83 ? 14.171 -2.745 0.991 1.00 81.12 83 SER A C 1
ATOM 640 O O . SER A 1 83 ? 14.751 -3.653 1.589 1.00 81.12 83 SER A O 1
ATOM 642 N N . HIS A 1 84 ? 12.918 -2.869 0.547 1.00 89.94 84 HIS A N 1
ATOM 643 C CA . HIS A 1 84 ? 12.087 -4.051 0.766 1.00 89.94 84 HIS A CA 1
ATOM 644 C C . HIS A 1 84 ? 11.207 -4.324 -0.448 1.00 89.94 84 HIS A C 1
ATOM 646 O O . HIS A 1 84 ? 10.784 -3.405 -1.142 1.00 89.94 84 HIS A O 1
ATOM 652 N N . TRP A 1 85 ? 10.893 -5.593 -0.686 1.00 94.12 85 TRP A N 1
ATOM 653 C CA . TRP A 1 85 ? 9.956 -5.984 -1.729 1.00 94.12 85 TRP A CA 1
ATOM 654 C C . TRP A 1 85 ? 9.302 -7.320 -1.406 1.00 94.12 85 TRP A C 1
ATOM 656 O O . TRP A 1 85 ? 9.867 -8.162 -0.703 1.00 94.12 85 TRP A O 1
ATOM 666 N N . VAL A 1 86 ? 8.126 -7.529 -1.984 1.00 95.12 86 VAL A N 1
ATOM 667 C C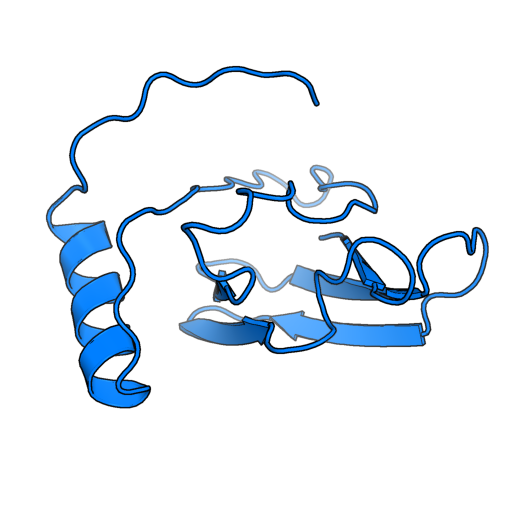A . VAL A 1 86 ? 7.386 -8.788 -1.924 1.00 95.12 86 VAL A CA 1
ATOM 668 C C . VAL A 1 86 ? 6.792 -9.098 -3.297 1.00 95.12 86 VAL A C 1
ATOM 670 O O . VAL A 1 86 ? 6.470 -8.198 -4.072 1.00 95.12 86 VAL A O 1
ATOM 673 N N . ARG A 1 87 ? 6.693 -10.386 -3.639 1.00 96.62 87 ARG A N 1
ATOM 674 C CA . ARG A 1 87 ? 5.868 -10.825 -4.769 1.00 96.62 87 ARG A CA 1
ATOM 675 C C . ARG A 1 87 ? 4.458 -11.028 -4.255 1.00 96.62 87 ARG A C 1
ATOM 677 O O . ARG A 1 87 ? 4.260 -11.924 -3.443 1.00 96.62 87 ARG A O 1
ATOM 684 N N . VAL A 1 88 ? 3.533 -10.214 -4.737 1.00 96.94 88 VAL A N 1
ATOM 685 C CA . VAL A 1 88 ? 2.111 -10.344 -4.430 1.00 96.94 88 VAL A CA 1
ATOM 686 C C . VAL A 1 88 ? 1.448 -11.172 -5.520 1.00 96.94 88 VAL A C 1
ATOM 688 O O . VAL A 1 88 ? 1.551 -10.848 -6.705 1.00 96.94 88 VAL A O 1
ATOM 691 N N . GLN A 1 89 ? 0.859 -12.291 -5.125 1.00 97.50 89 GLN A N 1
ATOM 692 C CA . GLN A 1 89 ? 0.137 -13.234 -5.973 1.00 97.50 89 GLN A CA 1
ATOM 693 C C . GLN A 1 89 ? -1.371 -12.972 -5.910 1.00 97.50 89 GLN A C 1
ATOM 695 O O . GLN A 1 89 ? -1.848 -12.159 -5.118 1.00 97.50 89 GLN A O 1
ATOM 700 N N . ASP A 1 90 ? -2.126 -13.679 -6.748 1.00 97.56 90 ASP A N 1
ATOM 701 C CA . ASP A 1 90 ? -3.585 -13.699 -6.671 1.00 97.56 90 ASP A CA 1
ATOM 702 C C . ASP A 1 90 ? -4.063 -14.077 -5.259 1.00 97.56 90 ASP A C 1
ATOM 704 O O . ASP A 1 90 ? -3.682 -15.117 -4.719 1.00 97.56 90 ASP A O 1
ATOM 708 N N . GLY A 1 91 ? -4.890 -13.217 -4.666 1.00 96.62 91 GLY A N 1
ATOM 709 C CA . GLY A 1 91 ? -5.434 -13.376 -3.319 1.00 96.62 91 GLY A CA 1
ATOM 710 C C . GLY A 1 91 ? -4.533 -12.876 -2.186 1.00 96.62 91 GLY A C 1
ATOM 711 O O . GLY A 1 91 ? -4.988 -12.844 -1.041 1.00 96.62 91 GLY A O 1
ATOM 712 N N . ASP A 1 92 ? -3.294 -12.454 -2.464 1.00 97.62 92 ASP A N 1
ATOM 713 C CA . ASP A 1 92 ? -2.415 -11.928 -1.418 1.00 97.62 92 ASP A CA 1
ATOM 714 C C . ASP A 1 92 ? -2.928 -10.584 -0.888 1.00 97.62 92 ASP A C 1
ATOM 716 O O . ASP A 1 92 ? -3.361 -9.705 -1.641 1.00 97.62 92 ASP A O 1
ATOM 720 N N . CYS A 1 93 ? -2.820 -10.417 0.430 1.00 97.12 93 CYS A N 1
ATOM 721 C CA . CYS A 1 93 ? -3.157 -9.190 1.141 1.00 97.12 93 CYS A CA 1
ATOM 722 C C . CYS A 1 93 ? -1.915 -8.647 1.860 1.00 97.12 93 CYS A C 1
ATOM 724 O O . CYS A 1 93 ? -1.323 -9.342 2.687 1.00 97.12 93 CYS A O 1
ATOM 726 N N . VAL A 1 94 ? -1.524 -7.404 1.570 1.00 95.94 94 VAL A N 1
ATOM 727 C CA . VAL A 1 94 ? -0.393 -6.719 2.216 1.00 95.94 94 VAL A CA 1
ATOM 728 C C . VAL A 1 94 ? -0.926 -5.590 3.085 1.00 95.94 94 VAL A C 1
ATOM 730 O O . VAL A 1 94 ? -1.433 -4.598 2.571 1.00 95.94 94 VAL A O 1
ATOM 733 N N . SER A 1 95 ? -0.803 -5.732 4.405 1.00 94.81 95 SER A N 1
ATOM 734 C CA . SER A 1 95 ? -1.151 -4.668 5.349 1.00 94.81 95 SER A CA 1
ATOM 735 C C . SER A 1 95 ? -0.008 -3.660 5.440 1.00 94.81 95 SER A C 1
ATOM 737 O O . SER A 1 95 ? 1.107 -4.012 5.827 1.00 94.81 95 SER A O 1
ATOM 739 N N . MET A 1 96 ? -0.295 -2.404 5.121 1.00 94.25 96 MET A N 1
ATOM 740 C CA . MET A 1 96 ? 0.580 -1.260 5.347 1.00 94.25 96 MET A CA 1
ATOM 741 C C . MET A 1 96 ? 0.038 -0.489 6.545 1.00 94.25 96 MET A C 1
ATOM 743 O O . MET A 1 96 ? -1.075 0.021 6.496 1.00 94.25 96 MET A O 1
ATOM 747 N N . PHE A 1 97 ? 0.795 -0.435 7.634 1.00 91.69 97 PHE A N 1
ATOM 748 C CA . PHE A 1 97 ? 0.310 0.106 8.902 1.00 91.69 97 PHE A CA 1
ATOM 749 C C . PHE A 1 97 ? 1.363 0.970 9.590 1.00 91.69 97 PHE A C 1
ATOM 751 O O . PHE A 1 97 ? 2.562 0.861 9.302 1.00 91.69 97 PHE A O 1
ATOM 758 N N . SER A 1 98 ? 0.926 1.794 10.543 1.00 88.44 98 SER A N 1
ATOM 759 C CA . SER A 1 98 ? 1.811 2.638 11.347 1.00 88.44 98 SER A CA 1
ATOM 760 C C . SER A 1 98 ? 2.659 3.554 10.447 1.00 88.44 98 SER A C 1
ATOM 762 O O . SER A 1 98 ? 2.129 4.329 9.654 1.00 88.44 98 SER A O 1
ATOM 764 N N . HIS A 1 99 ? 3.985 3.469 10.531 1.00 88.06 99 HIS A N 1
ATOM 765 C CA . HIS A 1 99 ? 4.898 4.387 9.857 1.00 88.06 99 HIS A CA 1
ATOM 766 C C . HIS A 1 99 ? 5.004 4.201 8.334 1.00 88.06 99 HIS A C 1
ATOM 768 O O . HIS A 1 99 ? 5.737 4.961 7.707 1.00 88.06 99 HIS A O 1
ATOM 774 N N . CYS A 1 100 ? 4.317 3.229 7.715 1.00 91.19 100 CYS A N 1
ATOM 775 C CA . CYS A 1 100 ? 4.411 2.991 6.266 1.00 91.19 100 CYS A CA 1
ATOM 776 C C . CYS A 1 100 ? 4.091 4.246 5.439 1.00 91.19 100 CYS A C 1
ATOM 778 O O . CYS A 1 100 ? 4.860 4.592 4.545 1.00 91.19 100 CYS A O 1
ATOM 780 N N . ASN A 1 101 ? 3.008 4.944 5.787 1.00 90.12 101 ASN A N 1
ATOM 781 C CA . ASN A 1 101 ? 2.528 6.143 5.097 1.00 90.12 101 ASN A CA 1
ATOM 782 C C . ASN A 1 101 ? 2.791 7.434 5.904 1.00 90.12 101 ASN A C 1
ATOM 784 O O . ASN A 1 101 ? 2.115 8.443 5.700 1.00 90.12 101 ASN A O 1
ATOM 788 N N . GLU A 1 102 ? 3.777 7.433 6.810 1.00 89.50 102 GLU A N 1
ATOM 789 C CA . GLU A 1 102 ? 4.145 8.621 7.594 1.00 89.50 102 GLU A CA 1
ATOM 790 C C . GLU A 1 102 ? 4.775 9.704 6.687 1.00 89.50 102 GLU A C 1
ATOM 792 O O . GLU A 1 102 ? 5.770 9.423 6.014 1.00 89.50 102 GLU A O 1
ATOM 797 N N . PRO A 1 103 ? 4.282 10.959 6.672 1.00 86.75 103 PRO A N 1
ATOM 798 C CA . PRO A 1 103 ? 4.704 11.989 5.708 1.00 86.75 103 PRO A CA 1
ATOM 799 C C . PRO A 1 103 ? 6.181 12.397 5.721 1.00 86.75 103 PRO A C 1
ATOM 801 O O . PRO A 1 103 ? 6.630 13.077 4.801 1.00 86.75 103 PRO A O 1
ATOM 804 N N . THR A 1 104 ? 6.928 12.067 6.778 1.00 86.75 104 THR A N 1
ATOM 805 C CA . THR A 1 104 ? 8.313 12.543 6.958 1.00 86.75 104 THR A CA 1
ATOM 806 C C . THR A 1 104 ? 9.341 11.434 7.137 1.00 86.75 104 THR A C 1
ATOM 808 O O . THR A 1 104 ? 10.517 11.653 6.854 1.00 86.75 104 THR A O 1
ATOM 811 N N . THR A 1 105 ? 8.922 10.251 7.588 1.00 89.19 105 THR A N 1
ATOM 812 C CA . THR A 1 105 ? 9.823 9.128 7.897 1.00 89.19 105 THR A CA 1
ATOM 813 C C . THR A 1 105 ? 9.333 7.794 7.341 1.00 89.19 105 THR A C 1
ATOM 815 O O . THR A 1 105 ? 9.889 6.757 7.698 1.00 89.19 105 THR A O 1
ATOM 818 N N . GLY A 1 106 ? 8.275 7.805 6.529 1.00 92.00 106 GLY A N 1
ATOM 819 C CA . GLY A 1 106 ? 7.690 6.602 5.955 1.00 92.00 106 GLY A CA 1
ATOM 820 C C . GLY A 1 106 ? 8.413 6.100 4.711 1.00 92.00 106 GLY A C 1
ATOM 821 O O . GLY A 1 106 ? 9.602 6.356 4.491 1.00 92.00 106 GLY A O 1
ATOM 822 N N . TYR A 1 107 ? 7.668 5.360 3.898 1.00 93.62 107 TYR A N 1
ATOM 823 C CA . TYR A 1 107 ? 8.171 4.720 2.693 1.00 93.62 107 TYR A CA 1
ATOM 824 C C . TYR A 1 107 ? 7.405 5.206 1.468 1.00 93.62 107 TYR A C 1
ATOM 826 O O . TYR A 1 107 ? 6.191 5.397 1.498 1.00 93.62 107 TYR A O 1
ATOM 834 N N . GLU A 1 108 ? 8.120 5.329 0.357 1.00 94.44 108 GLU A N 1
ATOM 835 C CA . GLU A 1 108 ? 7.489 5.288 -0.952 1.00 94.44 108 GLU A CA 1
ATOM 836 C C . GLU A 1 108 ? 7.355 3.832 -1.391 1.00 94.44 108 GLU A C 1
ATOM 838 O O . GLU A 1 108 ? 8.236 3.011 -1.125 1.00 94.44 108 GLU A O 1
ATOM 843 N N . HIS A 1 109 ? 6.292 3.520 -2.120 1.00 94.44 109 HIS A N 1
ATOM 844 C CA . HIS A 1 109 ? 6.048 2.202 -2.674 1.00 94.44 109 HIS A CA 1
ATOM 845 C C . HIS A 1 109 ? 5.706 2.259 -4.164 1.00 94.44 109 HIS A C 1
ATOM 847 O O . HIS A 1 109 ? 5.260 3.284 -4.690 1.00 94.44 109 HIS A O 1
ATOM 853 N N . CYS A 1 110 ? 5.960 1.160 -4.866 1.00 93.88 110 CYS A N 1
ATOM 854 C CA . CYS A 1 110 ? 5.672 1.016 -6.287 1.00 93.88 110 CYS A CA 1
ATOM 855 C C . CYS A 1 110 ? 5.198 -0.403 -6.618 1.00 93.88 110 CYS A C 1
ATOM 857 O O . CYS A 1 110 ? 5.502 -1.356 -5.896 1.00 93.88 110 CYS A O 1
ATOM 859 N N . VAL A 1 111 ? 4.478 -0.515 -7.734 1.00 91.94 111 VAL A N 1
ATOM 860 C CA . VAL A 1 111 ? 4.139 -1.781 -8.408 1.00 91.94 111 VAL A CA 1
ATOM 861 C C . VAL A 1 111 ? 4.876 -1.798 -9.729 1.00 91.94 111 VAL A C 1
ATOM 863 O O . VAL A 1 111 ? 4.720 -0.775 -10.438 1.00 91.94 111 VAL A O 1
#

Sequence (111 aa):
SGKIMQPVP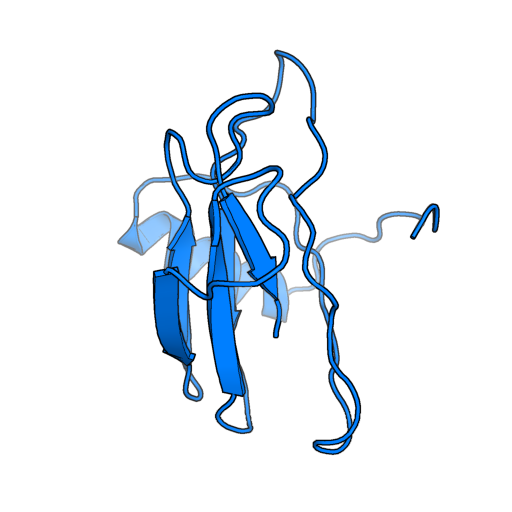ITPVVAAVRDALEESTGERFDCCLLNLYGDGDVACKYHQDPDHGRLWATDSIIVSIGETRRFSFRPLGTTDEESHWVRVQDGDCVSMFSHCNEPTTGYEHCV

Organism: NCBI:txid1486918

Secondary structure (DSSP, 8-state):
----PPP-PPPHHHHHHHHHHHHHHS------------STT--PPSB-PPP--TTS---EEEE--SS-EEEEEEETT-SS---EEEEEPTT-EEEE-GGGG-TTT-EEEE-